Protein AF-A0A355YK70-F1 (afdb_monomer_lite)

Radius of gyration: 16.97 Å; chains: 1; bounding box: 40×25×53 Å

Sequence (96 aa):
MTINIEDLLNSIQKSLDRIEYIRAEDIPDIDLYMDQVTTFMESHLKNTTRNPASDKILTKTMINNYAKNNLLPPPVKKKYSKDHVLLLIFIYYYKG

Foldseek 3Di:
DPDDVVVVVVVVVVVVVLPFADDLVNQDQDWAAPVRLQVSQLVRCLSNDPDSVPDGQDDSVRLVVCCVVVQAPDADVRTDHSVRSVSSSVVSVPPD

Secondary structure (DSSP, 8-state):
----HHHHHHHHHHHHTT-----TTTS-SSPEEHHHHHHHHHHHHGGGSSSTTT--S--HHHHHHHHHTTSSPPPBTTEE-HHHHHHHHHHHHH--

Structure (mmCIF, N/CA/C/O backbone):
data_AF-A0A3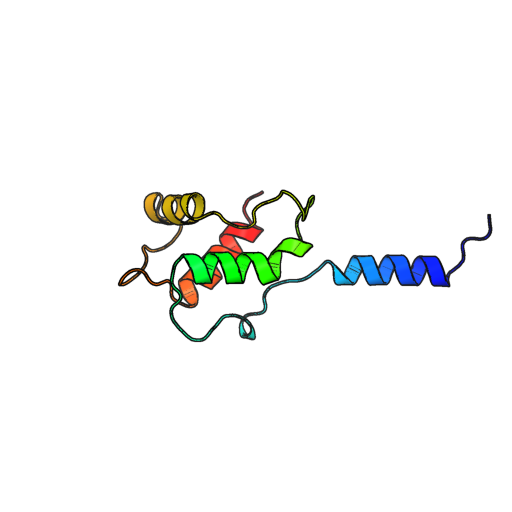55YK70-F1
#
_entry.id   AF-A0A355YK70-F1
#
loop_
_atom_site.group_PDB
_atom_site.id
_atom_site.type_symbol
_atom_site.label_atom_id
_atom_site.label_alt_id
_atom_site.label_comp_id
_atom_site.label_asym_id
_atom_site.label_entity_id
_atom_site.label_seq_id
_atom_site.pdbx_PDB_ins_code
_atom_site.Cartn_x
_atom_site.Cartn_y
_atom_site.Cartn_z
_atom_site.occupancy
_atom_site.B_iso_or_equiv
_atom_site.auth_seq_id
_atom_site.auth_comp_id
_atom_site.auth_asym_id
_atom_site.auth_atom_id
_atom_site.pdbx_PDB_model_num
ATOM 1 N N . MET A 1 1 ? 26.053 2.963 -40.803 1.00 47.50 1 MET A N 1
ATOM 2 C CA . MET A 1 1 ? 25.575 2.503 -39.484 1.00 47.50 1 MET A CA 1
ATOM 3 C C . MET A 1 1 ? 24.719 1.273 -39.740 1.00 47.50 1 MET A C 1
ATOM 5 O O . MET A 1 1 ? 23.590 1.409 -40.188 1.00 47.50 1 MET A O 1
ATOM 9 N N . THR A 1 2 ? 25.292 0.080 -39.627 1.00 60.56 2 THR A N 1
ATOM 10 C CA . THR A 1 2 ? 24.540 -1.175 -39.727 1.00 60.56 2 THR A CA 1
ATOM 11 C C . THR A 1 2 ? 23.813 -1.365 -38.406 1.00 60.56 2 THR A C 1
ATOM 13 O O . THR A 1 2 ? 24.451 -1.498 -37.367 1.00 60.56 2 THR A O 1
ATOM 16 N N . ILE A 1 3 ? 22.484 -1.290 -38.428 1.00 65.81 3 ILE A N 1
ATOM 17 C CA . ILE A 1 3 ? 21.666 -1.586 -37.252 1.00 65.81 3 ILE A CA 1
ATOM 18 C C . ILE A 1 3 ? 21.845 -3.079 -36.971 1.00 65.81 3 ILE A C 1
ATOM 20 O O . ILE A 1 3 ? 21.440 -3.910 -37.783 1.00 65.81 3 ILE A O 1
ATOM 24 N N . ASN A 1 4 ? 22.510 -3.413 -35.866 1.00 86.12 4 ASN A N 1
ATOM 25 C CA . ASN A 1 4 ? 22.649 -4.791 -35.419 1.00 86.12 4 ASN A CA 1
ATOM 26 C C . ASN A 1 4 ? 21.285 -5.272 -34.902 1.00 86.12 4 ASN A C 1
ATOM 28 O O . ASN A 1 4 ? 20.736 -4.713 -33.950 1.00 86.12 4 ASN A O 1
ATOM 32 N N . ILE A 1 5 ? 20.723 -6.286 -35.556 1.00 88.25 5 ILE A N 1
ATOM 33 C CA . ILE A 1 5 ? 19.409 -6.844 -35.216 1.00 88.25 5 ILE A CA 1
ATOM 34 C C . ILE A 1 5 ? 19.407 -7.396 -33.783 1.00 88.25 5 ILE A C 1
ATOM 36 O O . ILE A 1 5 ? 18.399 -7.270 -33.092 1.00 88.25 5 ILE A O 1
ATOM 40 N N . GLU A 1 6 ? 20.530 -7.939 -33.304 1.00 88.25 6 GLU A N 1
ATOM 41 C CA . GLU A 1 6 ? 20.655 -8.462 -31.938 1.00 88.25 6 GLU A CA 1
ATOM 42 C C . GLU A 1 6 ? 20.498 -7.353 -30.892 1.00 88.25 6 GLU A C 1
ATOM 44 O O . GLU A 1 6 ? 19.770 -7.517 -29.914 1.00 88.25 6 GLU A O 1
ATOM 49 N N . ASP A 1 7 ? 21.101 -6.185 -31.126 1.00 89.06 7 ASP A N 1
ATOM 50 C CA . ASP A 1 7 ? 20.972 -5.029 -30.235 1.00 89.06 7 ASP A CA 1
ATOM 51 C C . ASP A 1 7 ? 19.536 -4.490 -30.220 1.00 89.06 7 ASP A C 1
ATOM 53 O O . ASP A 1 7 ? 19.007 -4.133 -29.162 1.00 89.06 7 ASP A O 1
ATOM 57 N N . LEU A 1 8 ? 18.867 -4.489 -31.379 1.00 89.06 8 LEU A N 1
ATOM 58 C CA . LEU A 1 8 ? 17.460 -4.105 -31.480 1.00 89.06 8 LEU A CA 1
ATOM 59 C C . LEU A 1 8 ? 16.560 -5.081 -30.709 1.00 89.06 8 LEU A C 1
ATOM 61 O O . LEU A 1 8 ? 15.741 -4.635 -29.905 1.00 89.06 8 LEU A O 1
ATOM 65 N N . LEU A 1 9 ? 16.733 -6.391 -30.894 1.00 90.75 9 LEU A N 1
ATOM 66 C CA . LEU A 1 9 ? 15.958 -7.413 -30.187 1.00 90.75 9 LEU A CA 1
ATOM 67 C C . LEU A 1 9 ? 16.173 -7.339 -28.670 1.00 90.75 9 LEU A C 1
ATOM 69 O O . LEU A 1 9 ? 15.198 -7.341 -27.919 1.00 90.75 9 LEU A O 1
ATOM 73 N N . ASN A 1 10 ? 17.416 -7.155 -28.221 1.00 88.88 10 ASN A N 1
ATOM 74 C CA . ASN A 1 10 ? 17.737 -6.951 -26.807 1.00 88.88 10 ASN A CA 1
ATOM 75 C C . ASN A 1 10 ? 17.084 -5.679 -26.240 1.00 88.88 10 ASN A C 1
ATOM 77 O O . ASN A 1 10 ? 16.625 -5.666 -25.095 1.00 88.88 10 ASN A O 1
ATOM 81 N N . SER A 1 11 ? 17.020 -4.599 -27.025 1.00 84.94 11 SER A N 1
ATOM 82 C CA . SER A 1 11 ? 16.356 -3.357 -26.610 1.00 84.94 11 SER A CA 1
ATOM 83 C C . SER A 1 11 ? 14.834 -3.516 -26.488 1.00 84.94 11 SER A C 1
ATOM 85 O O . SER A 1 11 ? 14.242 -2.997 -25.537 1.00 84.94 11 SER A O 1
ATOM 87 N N . ILE A 1 12 ? 14.215 -4.282 -27.397 1.00 86.75 12 ILE A N 1
ATOM 88 C CA . ILE A 1 12 ? 12.781 -4.590 -27.384 1.00 86.75 12 ILE A CA 1
ATOM 89 C C . ILE A 1 12 ? 12.456 -5.502 -26.200 1.00 86.75 12 ILE A C 1
ATOM 91 O O . ILE A 1 12 ? 11.542 -5.189 -25.442 1.00 86.75 12 ILE A O 1
ATOM 95 N N . GLN A 1 13 ? 13.229 -6.562 -25.966 1.00 83.88 13 GLN A N 1
ATOM 96 C CA . GLN A 1 13 ? 13.036 -7.444 -24.814 1.00 83.88 13 GLN A CA 1
ATOM 97 C C . GLN A 1 13 ? 13.105 -6.665 -23.494 1.00 83.88 13 GLN A C 1
ATOM 99 O O . GLN A 1 13 ? 12.149 -6.676 -22.724 1.00 83.88 13 GLN A O 1
ATOM 104 N N . LYS A 1 14 ? 14.156 -5.857 -23.299 1.00 78.88 14 LYS A N 1
ATOM 105 C CA . LYS A 1 14 ? 14.276 -4.973 -22.126 1.00 78.88 14 LYS A CA 1
ATOM 106 C C . LYS A 1 14 ? 13.133 -3.968 -21.995 1.00 78.88 14 LYS A C 1
ATOM 108 O O . LYS A 1 14 ? 12.923 -3.423 -20.916 1.00 78.88 14 LYS A O 1
ATOM 113 N N . SER A 1 15 ? 12.455 -3.637 -23.093 1.00 72.88 15 SER A N 1
ATOM 114 C CA . SER A 1 15 ? 11.287 -2.758 -23.068 1.00 72.88 15 SER A CA 1
ATOM 115 C C . SER A 1 15 ? 10.001 -3.464 -22.670 1.00 72.88 15 SER A C 1
ATOM 117 O O . SER A 1 15 ? 9.188 -2.855 -21.980 1.00 72.88 15 SER A O 1
ATOM 119 N N . LEU A 1 16 ? 9.854 -4.730 -23.055 1.00 72.50 16 LEU A N 1
ATOM 120 C CA . LEU A 1 16 ? 8.715 -5.569 -22.704 1.00 72.50 16 LEU A CA 1
ATOM 121 C C . LEU A 1 16 ? 8.797 -6.037 -21.247 1.00 72.50 16 LEU A C 1
ATOM 123 O O . LEU A 1 16 ? 7.780 -6.025 -20.562 1.00 72.50 16 LEU A O 1
ATOM 127 N N . ASP A 1 17 ? 10.004 -6.311 -20.741 1.00 68.75 17 ASP A N 1
ATOM 128 C CA . ASP A 1 17 ? 10.242 -6.663 -19.332 1.00 68.75 17 ASP A CA 1
ATOM 129 C C . ASP A 1 17 ? 9.820 -5.551 -18.351 1.00 68.75 17 ASP A C 1
ATOM 131 O O . ASP A 1 17 ? 9.658 -5.792 -17.161 1.00 68.75 17 ASP A O 1
ATOM 135 N N . ARG A 1 18 ? 9.612 -4.315 -18.830 1.00 63.28 18 ARG A N 1
ATOM 136 C CA . ARG A 1 18 ? 9.135 -3.193 -18.001 1.00 63.28 18 ARG A CA 1
ATOM 137 C C . ARG A 1 18 ? 7.631 -3.225 -17.722 1.00 63.28 18 ARG A C 1
ATOM 139 O O . ARG A 1 18 ? 7.149 -2.401 -16.946 1.00 63.28 18 ARG A O 1
ATOM 146 N N . ILE A 1 19 ? 6.882 -4.129 -18.351 1.00 63.34 19 ILE A N 1
ATOM 147 C CA . ILE A 1 19 ? 5.440 -4.278 -18.131 1.00 63.34 19 ILE A CA 1
ATOM 148 C C . ILE A 1 19 ? 5.225 -5.272 -16.980 1.00 63.34 19 ILE A C 1
ATOM 150 O O . ILE A 1 19 ? 4.724 -6.378 -17.167 1.00 63.34 19 ILE A O 1
ATOM 154 N N . GLU A 1 20 ? 5.631 -4.881 -15.773 1.00 66.25 20 GLU A N 1
ATOM 155 C CA . GLU A 1 20 ? 5.325 -5.629 -14.551 1.00 66.25 20 GLU A CA 1
ATOM 156 C C . GLU A 1 20 ? 3.947 -5.192 -14.033 1.00 66.25 20 GLU A C 1
ATOM 158 O O . GLU A 1 20 ? 3.735 -4.038 -13.657 1.00 66.25 20 GLU A O 1
ATOM 163 N N . TYR A 1 21 ? 2.981 -6.110 -14.044 1.00 73.88 21 TYR A N 1
ATOM 164 C CA . TYR A 1 21 ? 1.686 -5.938 -13.388 1.00 73.88 21 TYR A CA 1
ATOM 165 C C . TYR A 1 21 ? 1.593 -6.890 -12.198 1.00 73.88 21 TYR A C 1
ATOM 167 O O . TYR A 1 21 ? 2.167 -7.977 -12.210 1.00 73.88 21 TYR A O 1
ATOM 175 N N . ILE A 1 22 ? 0.864 -6.481 -11.160 1.00 83.88 22 ILE A N 1
ATOM 176 C CA . ILE A 1 22 ? 0.656 -7.330 -9.985 1.00 83.88 22 ILE A CA 1
ATOM 177 C C . ILE A 1 22 ? -0.370 -8.393 -10.355 1.00 83.88 22 ILE A C 1
ATOM 179 O O . ILE A 1 22 ? -1.506 -8.055 -10.705 1.00 83.88 22 ILE A O 1
ATOM 183 N N . ARG A 1 23 ? -0.006 -9.674 -10.257 1.00 84.38 23 ARG A N 1
ATOM 184 C CA . ARG A 1 23 ? -0.983 -10.747 -10.423 1.00 84.38 23 ARG A CA 1
ATOM 185 C C . ARG A 1 23 ? -1.741 -10.968 -9.120 1.00 84.38 23 ARG A C 1
ATOM 187 O O . ARG A 1 23 ? -1.232 -10.728 -8.027 1.00 84.38 23 ARG A O 1
ATOM 194 N N . ALA A 1 24 ? -2.972 -11.463 -9.220 1.00 82.75 24 ALA A N 1
ATOM 195 C CA . ALA A 1 24 ? -3.813 -11.699 -8.044 1.00 82.75 24 ALA A CA 1
ATOM 196 C C . ALA A 1 24 ? -3.214 -12.738 -7.073 1.00 82.75 24 ALA A C 1
ATOM 198 O O . ALA A 1 24 ? -3.523 -12.712 -5.878 1.00 82.75 24 ALA A O 1
ATOM 199 N N . GLU A 1 25 ? -2.369 -13.641 -7.586 1.00 87.94 25 GLU A N 1
ATOM 200 C CA . GLU A 1 25 ? -1.637 -14.639 -6.797 1.00 87.94 25 GLU A CA 1
ATOM 201 C C . GLU A 1 25 ? -0.542 -14.004 -5.933 1.00 87.94 25 GLU A C 1
ATOM 203 O O . GLU A 1 25 ? -0.246 -14.511 -4.855 1.00 87.94 25 GLU A O 1
ATOM 208 N N . ASP A 1 26 ? 0.045 -12.899 -6.405 1.00 89.62 26 ASP A N 1
ATOM 209 C CA . ASP A 1 26 ? 1.166 -12.232 -5.741 1.00 89.62 26 ASP A CA 1
ATOM 210 C C . ASP A 1 26 ? 0.686 -11.438 -4.506 1.00 89.62 26 ASP A C 1
ATOM 212 O O . ASP A 1 26 ? 1.478 -11.101 -3.625 1.00 89.62 26 ASP A O 1
ATOM 216 N N . ILE A 1 27 ? -0.621 -11.148 -4.407 1.00 92.62 27 ILE A N 1
ATOM 217 C CA . ILE A 1 27 ? -1.202 -10.432 -3.267 1.00 92.62 27 ILE A CA 1
ATOM 218 C C . ILE A 1 27 ? -1.269 -11.369 -2.045 1.00 92.62 27 ILE A C 1
ATOM 220 O O . ILE A 1 27 ? -1.952 -12.398 -2.115 1.00 92.62 27 ILE A O 1
ATOM 224 N N . PRO A 1 28 ? -0.649 -10.999 -0.905 1.00 92.56 28 PRO A N 1
ATOM 225 C CA . PRO A 1 28 ? -0.636 -11.828 0.296 1.00 92.56 28 PRO A CA 1
ATOM 226 C C . PRO A 1 28 ? -2.037 -12.212 0.783 1.00 92.56 28 PRO A C 1
ATOM 228 O O . PRO A 1 28 ? -2.936 -11.373 0.838 1.00 92.56 28 PRO A O 1
ATOM 231 N N . ASP A 1 29 ? -2.195 -13.460 1.226 1.00 93.25 29 ASP A N 1
ATOM 232 C CA . ASP A 1 29 ? -3.435 -13.968 1.836 1.00 93.25 29 ASP A CA 1
ATOM 233 C C . ASP A 1 29 ? -3.509 -13.670 3.347 1.00 93.25 29 ASP A C 1
ATOM 235 O O . ASP A 1 29 ? -3.938 -14.481 4.165 1.00 93.25 29 ASP A O 1
ATOM 239 N N . ILE A 1 30 ? -3.005 -12.497 3.738 1.00 95.94 30 ILE A N 1
ATOM 240 C CA . ILE A 1 30 ? -3.036 -11.980 5.106 1.00 95.94 30 ILE A CA 1
ATOM 241 C C . ILE A 1 30 ? -3.320 -10.481 5.084 1.00 95.94 30 ILE A C 1
ATOM 243 O O . ILE A 1 30 ? -2.910 -9.765 4.171 1.00 95.94 30 ILE A O 1
ATOM 247 N N . ASP A 1 31 ? -3.960 -9.989 6.140 1.00 98.00 31 ASP A N 1
ATOM 248 C CA . ASP A 1 31 ? -4.169 -8.556 6.309 1.00 98.00 31 ASP A CA 1
ATOM 249 C C . ASP A 1 31 ? -2.846 -7.832 6.604 1.00 98.00 31 ASP A C 1
ATOM 251 O O . ASP A 1 31 ? -2.104 -8.193 7.527 1.00 98.00 31 ASP A O 1
ATOM 255 N N . LEU A 1 32 ? -2.594 -6.751 5.869 1.00 98.25 32 LEU A N 1
ATOM 256 C CA . LEU A 1 32 ? -1.353 -5.984 5.915 1.00 98.25 32 LEU A CA 1
ATOM 257 C C . LEU A 1 32 ? -1.508 -4.696 6.725 1.00 98.25 32 LEU A C 1
ATOM 259 O O . LEU A 1 32 ? -2.505 -3.987 6.617 1.00 98.25 32 LEU A O 1
ATOM 263 N N . TYR A 1 33 ? -0.496 -4.329 7.504 1.00 98.31 33 TYR A N 1
ATOM 264 C CA . TYR A 1 33 ? -0.387 -2.979 8.057 1.00 98.31 33 TYR A CA 1
ATOM 265 C C . TYR A 1 33 ? -0.023 -1.967 6.964 1.00 98.31 33 TYR A C 1
ATOM 267 O O . TYR A 1 33 ? 0.567 -2.323 5.948 1.00 98.31 33 TYR A O 1
ATOM 275 N N . MET A 1 34 ? -0.308 -0.683 7.205 1.00 97.62 34 MET A N 1
ATOM 276 C CA . MET A 1 34 ? -0.016 0.418 6.271 1.00 97.62 34 MET A CA 1
ATOM 277 C C . MET A 1 34 ? 1.388 0.340 5.645 1.00 97.62 34 MET A C 1
ATOM 279 O O . MET A 1 34 ? 1.524 0.443 4.431 1.00 97.62 34 MET A O 1
ATOM 283 N N . ASP A 1 35 ? 2.428 0.139 6.461 1.00 97.88 35 ASP A N 1
ATOM 284 C CA . ASP A 1 35 ? 3.814 0.063 5.975 1.00 97.88 35 ASP A CA 1
ATOM 285 C C . ASP A 1 35 ? 4.055 -1.131 5.044 1.00 97.88 35 ASP A C 1
ATOM 287 O O . ASP A 1 35 ? 4.791 -1.022 4.062 1.00 97.88 35 ASP A O 1
ATOM 291 N N . GLN A 1 36 ? 3.394 -2.256 5.314 1.00 98.12 36 GLN A N 1
ATOM 292 C CA . GLN A 1 36 ? 3.471 -3.452 4.479 1.00 98.12 36 GLN A CA 1
ATOM 293 C C . GLN A 1 36 ? 2.741 -3.236 3.154 1.00 98.12 36 GLN A C 1
ATOM 295 O O . GLN A 1 36 ? 3.270 -3.619 2.118 1.00 98.12 36 GLN A O 1
ATOM 300 N N . VAL A 1 37 ? 1.591 -2.550 3.163 1.00 97.44 37 VAL A N 1
ATOM 301 C CA . VAL A 1 37 ? 0.883 -2.160 1.934 1.00 97.44 37 VAL A CA 1
ATOM 302 C C . VAL A 1 37 ? 1.765 -1.267 1.068 1.00 97.44 37 VAL A C 1
ATOM 304 O O . VAL A 1 37 ? 1.959 -1.557 -0.108 1.00 97.44 37 VAL A O 1
ATOM 307 N N . THR A 1 38 ? 2.349 -0.203 1.628 1.00 96.62 38 THR A N 1
ATOM 308 C CA . THR A 1 38 ? 3.214 0.690 0.840 1.00 96.62 38 THR A CA 1
ATOM 309 C C . THR A 1 38 ? 4.461 -0.025 0.329 1.00 96.62 38 THR A C 1
ATOM 311 O O . THR A 1 38 ? 4.868 0.222 -0.800 1.00 96.62 38 THR A O 1
ATOM 314 N N . THR A 1 39 ? 5.033 -0.940 1.118 1.00 95.56 39 THR A N 1
ATOM 315 C CA . THR A 1 39 ? 6.197 -1.739 0.704 1.00 95.56 39 THR A CA 1
ATOM 316 C C . THR A 1 39 ? 5.844 -2.701 -0.427 1.00 95.56 39 THR A C 1
ATOM 318 O O . THR A 1 39 ? 6.574 -2.764 -1.408 1.00 95.56 39 THR A O 1
ATOM 321 N N . PHE A 1 40 ? 4.714 -3.403 -0.319 1.00 95.44 40 PHE A N 1
ATOM 322 C CA . PHE A 1 40 ? 4.215 -4.308 -1.353 1.00 95.44 40 PHE A CA 1
ATOM 323 C C . PHE A 1 40 ? 3.980 -3.574 -2.677 1.00 95.44 40 PHE A C 1
ATOM 325 O O . PHE A 1 40 ? 4.419 -4.027 -3.730 1.00 95.44 40 PHE A O 1
ATOM 332 N N . MET A 1 41 ? 3.328 -2.413 -2.622 1.00 94.12 41 MET A N 1
ATOM 333 C CA . MET A 1 41 ? 3.063 -1.603 -3.811 1.00 94.12 41 MET A CA 1
ATOM 334 C C . MET A 1 41 ? 4.366 -1.086 -4.435 1.00 94.12 41 MET A C 1
ATOM 336 O O . MET A 1 41 ? 4.538 -1.159 -5.648 1.00 94.12 41 MET A O 1
ATOM 340 N N . GLU A 1 42 ? 5.302 -0.599 -3.616 1.00 92.00 42 GLU A N 1
ATOM 341 C CA . GLU A 1 42 ? 6.615 -0.140 -4.077 1.00 92.00 42 GLU A CA 1
ATOM 342 C C . GLU A 1 42 ? 7.399 -1.272 -4.757 1.00 92.00 42 GLU A C 1
ATOM 344 O O . GLU A 1 42 ? 7.890 -1.086 -5.866 1.00 92.00 42 GLU A O 1
ATOM 349 N N . SER A 1 43 ? 7.485 -2.457 -4.143 1.00 90.31 43 SER A N 1
ATOM 350 C CA . SER A 1 43 ? 8.306 -3.555 -4.669 1.00 90.31 43 SER A CA 1
ATOM 351 C C . SER A 1 43 ? 7.841 -4.072 -6.029 1.00 90.31 43 SER A C 1
ATOM 353 O O . SER A 1 43 ? 8.671 -4.560 -6.786 1.00 90.31 43 SER A O 1
ATOM 355 N N . HIS A 1 44 ? 6.546 -3.961 -6.337 1.00 89.56 44 HIS A N 1
ATOM 356 C CA . HIS A 1 44 ? 5.977 -4.471 -7.588 1.00 89.56 44 HIS A CA 1
ATOM 357 C C . HIS A 1 44 ? 5.788 -3.403 -8.670 1.00 89.56 44 HIS A C 1
ATOM 359 O O . HIS A 1 44 ? 5.718 -3.741 -9.844 1.00 89.56 44 HIS A O 1
ATOM 365 N N . LEU A 1 45 ? 5.658 -2.122 -8.305 1.00 88.25 45 LEU A N 1
ATOM 366 C CA . LEU A 1 45 ? 5.266 -1.073 -9.258 1.00 88.25 45 LEU A CA 1
ATOM 367 C C . LEU A 1 45 ? 6.353 -0.022 -9.490 1.00 88.25 45 LEU A C 1
ATOM 369 O O . LEU A 1 45 ? 6.225 0.806 -10.388 1.00 88.25 45 LEU A O 1
ATOM 373 N N . LYS A 1 46 ? 7.448 -0.031 -8.721 1.00 86.62 46 LYS A N 1
ATOM 374 C CA . LYS A 1 46 ? 8.537 0.951 -8.863 1.00 86.62 46 LYS A CA 1
ATOM 375 C C . LYS A 1 46 ? 9.117 1.007 -10.272 1.00 86.62 46 LYS A C 1
ATOM 377 O O . LYS A 1 46 ? 9.334 2.099 -10.804 1.00 86.62 46 LYS A O 1
ATOM 382 N N . ASN A 1 47 ? 9.311 -0.152 -10.893 1.00 82.31 47 ASN A N 1
ATOM 383 C CA . ASN A 1 47 ? 9.865 -0.264 -12.242 1.00 82.31 47 ASN A CA 1
ATOM 384 C C . ASN A 1 47 ? 8.913 0.258 -13.330 1.00 82.31 47 ASN A C 1
ATOM 386 O O . ASN A 1 47 ? 9.361 0.540 -14.439 1.00 82.31 47 ASN A O 1
ATOM 390 N N . THR A 1 48 ? 7.625 0.444 -13.014 1.00 78.19 48 THR A N 1
ATOM 391 C CA . THR A 1 48 ? 6.621 0.970 -13.952 1.00 78.19 48 THR A CA 1
ATOM 392 C C . THR A 1 48 ? 6.542 2.500 -13.941 1.00 78.19 48 THR A C 1
ATOM 394 O O . THR A 1 48 ? 5.747 3.082 -14.679 1.00 78.19 48 THR A O 1
ATOM 397 N N . THR A 1 49 ? 7.299 3.175 -13.072 1.00 81.50 49 THR A N 1
ATOM 398 C CA . THR A 1 49 ? 7.302 4.643 -12.977 1.00 81.50 49 THR A CA 1
ATOM 399 C C . THR A 1 49 ? 8.167 5.281 -14.059 1.00 81.50 49 THR A C 1
ATOM 401 O O . THR A 1 49 ? 9.078 4.658 -14.605 1.00 81.50 49 THR A O 1
ATOM 404 N N . ARG A 1 50 ? 7.904 6.558 -14.369 1.00 77.88 50 ARG A N 1
ATOM 405 C CA . ARG A 1 50 ? 8.712 7.305 -15.342 1.00 77.88 50 ARG A CA 1
ATOM 406 C C . ARG A 1 50 ? 10.113 7.574 -14.791 1.00 77.88 50 ARG A C 1
ATOM 408 O O . ARG A 1 50 ? 11.077 7.457 -15.541 1.00 77.88 50 ARG A O 1
ATOM 415 N N . ASN A 1 51 ? 10.215 7.898 -13.499 1.00 81.69 51 ASN A N 1
ATOM 416 C CA . ASN A 1 51 ? 11.476 8.110 -12.794 1.00 81.69 51 ASN A CA 1
ATOM 417 C C . ASN A 1 51 ? 11.567 7.219 -11.536 1.00 81.69 51 ASN A C 1
ATOM 419 O O . ASN A 1 51 ? 11.256 7.683 -10.434 1.00 81.69 51 ASN A O 1
ATOM 423 N N . PRO A 1 52 ? 12.085 5.981 -11.646 1.00 80.00 52 PRO A N 1
ATOM 424 C CA . PRO A 1 52 ? 12.157 5.028 -10.527 1.00 80.00 52 PRO A CA 1
ATOM 425 C C . PRO A 1 52 ? 12.936 5.500 -9.293 1.00 80.00 52 PRO A C 1
ATOM 427 O O . PRO A 1 52 ? 12.764 4.957 -8.203 1.00 80.00 52 PRO A O 1
ATOM 430 N N . ALA A 1 53 ? 13.811 6.498 -9.439 1.00 77.88 53 ALA A N 1
ATOM 431 C CA . ALA A 1 53 ? 14.592 7.045 -8.331 1.00 77.88 53 ALA A CA 1
ATOM 432 C C . ALA A 1 53 ? 13.810 8.042 -7.455 1.00 77.88 53 ALA A C 1
ATOM 434 O O . ALA A 1 53 ? 14.171 8.239 -6.296 1.00 77.88 53 ALA A O 1
ATOM 435 N N . SER A 1 54 ? 12.768 8.683 -7.991 1.00 81.06 54 SER A N 1
ATOM 436 C CA . SER A 1 54 ? 12.067 9.796 -7.332 1.00 81.06 54 SER A CA 1
ATOM 437 C C . SER A 1 54 ? 10.564 9.588 -7.196 1.00 81.06 54 SER A C 1
ATOM 439 O O . SER A 1 54 ? 9.959 10.096 -6.247 1.00 81.06 54 SER A O 1
ATOM 441 N N . ASP A 1 55 ? 9.953 8.878 -8.142 1.00 83.62 55 ASP A N 1
ATOM 442 C CA . ASP A 1 55 ? 8.509 8.720 -8.204 1.00 83.62 55 ASP A CA 1
ATOM 443 C C . ASP A 1 55 ? 8.045 7.771 -7.102 1.00 83.62 55 ASP A C 1
ATOM 445 O O . ASP A 1 55 ? 8.546 6.659 -6.948 1.00 83.62 55 ASP A O 1
ATOM 449 N N . LYS A 1 56 ? 7.062 8.219 -6.320 1.00 86.50 56 LYS A N 1
ATOM 450 C CA . LYS A 1 56 ? 6.455 7.397 -5.272 1.00 86.50 56 LYS A CA 1
ATOM 451 C C . LYS A 1 56 ? 5.245 6.657 -5.822 1.00 86.50 56 LYS A C 1
ATOM 453 O O . LYS A 1 56 ? 4.358 7.275 -6.420 1.00 86.50 56 LYS A O 1
ATOM 458 N N . ILE A 1 57 ? 5.151 5.365 -5.518 1.00 92.12 57 ILE A N 1
ATOM 459 C CA . ILE A 1 57 ? 3.991 4.552 -5.893 1.00 92.12 57 ILE A CA 1
ATOM 460 C C . ILE A 1 57 ? 2.747 5.004 -5.135 1.00 92.12 57 ILE A C 1
ATOM 462 O O . ILE A 1 57 ? 1.825 5.576 -5.720 1.00 92.12 57 ILE A O 1
ATOM 466 N N . LEU A 1 58 ? 2.738 4.824 -3.818 1.00 93.94 58 LEU A N 1
ATOM 467 C CA . LEU A 1 58 ? 1.683 5.297 -2.930 1.00 93.94 58 LEU A CA 1
ATOM 468 C C . LEU A 1 58 ? 2.301 5.748 -1.611 1.00 93.94 58 LEU A C 1
ATOM 470 O O . LEU A 1 58 ? 3.139 5.066 -1.028 1.00 93.94 58 LEU A O 1
ATOM 474 N N . THR A 1 59 ? 1.866 6.903 -1.115 1.00 95.50 59 THR A N 1
ATOM 475 C CA . THR A 1 59 ? 2.248 7.370 0.222 1.00 95.50 59 THR A CA 1
ATOM 476 C C . THR A 1 59 ? 1.162 7.035 1.237 1.00 95.50 59 THR A C 1
ATOM 478 O O . THR A 1 59 ? -0.018 6.951 0.890 1.00 95.50 59 THR A O 1
ATOM 481 N N . LYS A 1 60 ? 1.532 6.943 2.521 1.00 97.50 60 LYS A N 1
ATOM 482 C CA . LYS A 1 60 ? 0.565 6.806 3.627 1.00 97.50 60 LYS A CA 1
ATOM 483 C C . LYS A 1 60 ? -0.528 7.878 3.565 1.00 97.50 60 LYS A C 1
ATOM 485 O O . LYS A 1 60 ? -1.698 7.592 3.793 1.00 97.50 60 LYS A O 1
ATOM 490 N N . THR A 1 61 ? -0.149 9.111 3.221 1.00 97.69 61 THR A N 1
ATOM 491 C CA . THR A 1 61 ? -1.078 10.236 3.067 1.00 97.69 61 THR A CA 1
ATOM 492 C C . THR A 1 61 ? -2.078 9.999 1.939 1.00 97.69 61 THR A C 1
ATOM 494 O O . THR A 1 61 ? -3.264 10.227 2.145 1.00 97.69 61 THR A O 1
ATOM 497 N N . MET A 1 62 ? -1.639 9.495 0.780 1.00 96.62 62 MET A N 1
ATOM 498 C CA . MET A 1 62 ? -2.543 9.161 -0.330 1.00 96.62 62 MET A CA 1
ATOM 499 C C . MET A 1 62 ? -3.556 8.090 0.075 1.00 96.62 62 MET A C 1
ATOM 501 O O . MET A 1 62 ? -4.750 8.300 -0.099 1.00 96.62 62 MET A O 1
ATOM 505 N N . ILE A 1 63 ? -3.099 6.995 0.693 1.00 97.81 63 ILE A N 1
ATOM 506 C CA . ILE A 1 63 ? -3.977 5.903 1.149 1.00 97.81 63 ILE A CA 1
ATOM 507 C C . ILE A 1 63 ? -5.002 6.423 2.167 1.00 97.81 63 ILE A C 1
ATOM 509 O O . ILE A 1 63 ? -6.196 6.152 2.052 1.00 97.81 63 ILE A O 1
ATOM 513 N N . ASN A 1 64 ? -4.559 7.237 3.128 1.00 97.81 64 ASN A N 1
ATOM 514 C CA . ASN A 1 64 ? -5.457 7.877 4.088 1.00 97.81 64 ASN A CA 1
ATOM 515 C C . ASN A 1 64 ? -6.463 8.815 3.407 1.00 97.81 64 ASN A C 1
ATOM 517 O O . ASN A 1 64 ? -7.614 8.878 3.828 1.00 97.81 64 ASN A O 1
ATOM 521 N N . ASN A 1 65 ? -6.054 9.542 2.366 1.00 97.88 65 ASN A N 1
ATOM 522 C CA . ASN A 1 65 ? -6.951 10.411 1.610 1.00 97.88 65 ASN A CA 1
ATOM 523 C C . ASN A 1 65 ? -7.981 9.603 0.815 1.00 97.88 65 ASN A C 1
ATOM 525 O O . ASN A 1 65 ? -9.140 10.007 0.779 1.00 97.88 65 ASN A O 1
ATOM 529 N N . TYR A 1 66 ? -7.610 8.458 0.241 1.00 97.44 66 TYR A N 1
ATOM 530 C CA . TYR A 1 66 ? -8.569 7.568 -0.416 1.00 97.44 66 TYR A CA 1
ATOM 531 C C . TYR A 1 66 ? -9.611 7.039 0.571 1.00 97.44 66 TYR A C 1
ATOM 533 O O . TYR A 1 66 ? -10.799 7.068 0.262 1.00 97.44 66 TYR A O 1
ATOM 541 N N . ALA A 1 67 ? -9.190 6.665 1.783 1.00 97.44 67 ALA A N 1
ATOM 542 C CA . ALA A 1 67 ? -10.116 6.254 2.835 1.00 97.44 67 ALA A CA 1
ATOM 543 C C . ALA A 1 67 ? -11.050 7.394 3.275 1.00 97.44 67 ALA A C 1
ATOM 545 O O . ALA A 1 67 ? -12.260 7.217 3.364 1.00 97.44 67 ALA A O 1
ATOM 546 N N . LYS A 1 68 ? -10.503 8.596 3.499 1.00 97.56 68 LYS A N 1
ATOM 547 C CA . LYS A 1 68 ? -11.281 9.778 3.909 1.00 97.56 68 LYS A CA 1
ATOM 548 C C . LYS A 1 68 ? -12.305 10.231 2.866 1.00 97.56 68 LYS A C 1
ATOM 550 O O . LYS A 1 68 ? -13.344 10.755 3.244 1.00 97.56 68 LYS A O 1
ATOM 555 N N . ASN A 1 69 ? -12.004 10.057 1.580 1.00 97.00 69 ASN A N 1
ATOM 556 C CA . ASN A 1 69 ? -12.870 10.473 0.473 1.00 97.00 69 ASN A CA 1
ATOM 557 C C . ASN A 1 69 ? -13.732 9.324 -0.079 1.00 97.00 69 ASN A C 1
ATOM 559 O O . ASN A 1 69 ? -14.265 9.443 -1.177 1.00 97.00 69 ASN A O 1
ATOM 563 N N . ASN A 1 70 ? -13.876 8.219 0.664 1.00 95.94 70 ASN A N 1
ATOM 564 C CA . ASN A 1 70 ? -14.704 7.063 0.296 1.00 95.94 70 ASN A CA 1
ATOM 565 C C . ASN A 1 70 ? -14.308 6.375 -1.028 1.00 95.94 70 ASN A C 1
ATOM 567 O O . ASN A 1 70 ? -15.129 5.702 -1.643 1.00 95.94 70 ASN A O 1
ATOM 571 N N . LEU A 1 71 ? -13.051 6.518 -1.460 1.00 96.06 71 LEU A N 1
ATOM 572 C CA . LEU A 1 71 ? -12.491 5.785 -2.606 1.00 96.06 71 LEU A CA 1
ATOM 573 C C . LEU A 1 71 ? -11.924 4.420 -2.198 1.00 96.06 71 LEU A C 1
ATOM 575 O O . LEU A 1 71 ? -11.755 3.545 -3.037 1.00 96.06 71 LEU A O 1
ATOM 579 N N . LEU A 1 72 ? -11.617 4.247 -0.913 1.00 97.88 72 LEU A N 1
ATOM 580 C CA . LEU A 1 72 ? -11.107 3.020 -0.312 1.00 97.88 72 LEU A CA 1
ATOM 581 C C . LEU A 1 72 ? -11.879 2.782 0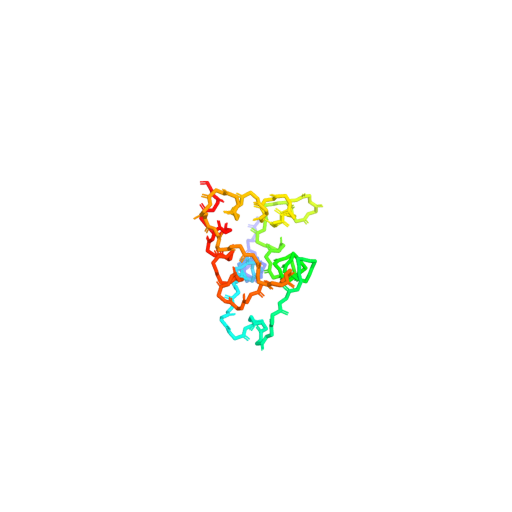.996 1.00 97.88 72 LEU A C 1
ATOM 583 O O . LEU A 1 72 ? -12.018 3.726 1.773 1.00 97.88 72 LEU A O 1
ATOM 587 N N . PRO A 1 73 ? -12.361 1.566 1.296 1.00 97.75 73 PRO A N 1
ATOM 588 C CA . PRO A 1 73 ? -12.890 1.267 2.622 1.00 97.75 73 PRO A CA 1
ATOM 589 C C . PRO A 1 73 ? -11.843 1.553 3.719 1.00 97.75 73 PRO A C 1
ATOM 591 O O . PRO A 1 73 ? -10.641 1.378 3.492 1.00 97.75 73 PRO A O 1
ATOM 594 N N . PRO A 1 74 ? -12.244 2.040 4.906 1.00 97.62 74 PRO A N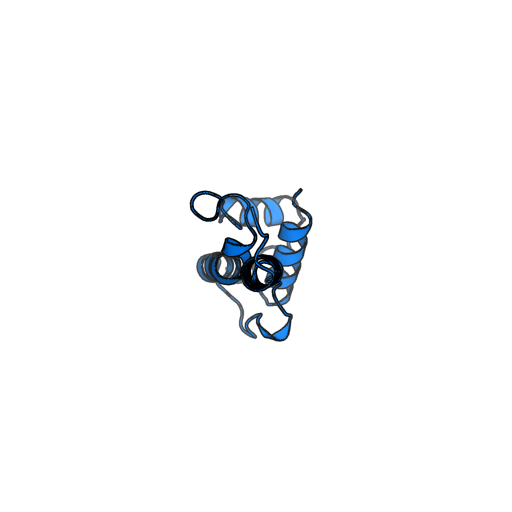 1
ATOM 595 C CA . PRO A 1 74 ? -11.293 2.307 5.978 1.00 97.62 74 PRO A CA 1
ATOM 596 C C . PRO A 1 74 ? -10.663 0.999 6.490 1.00 97.62 74 PRO A C 1
ATOM 598 O O . PRO A 1 74 ? -11.339 -0.030 6.534 1.00 97.62 74 PRO A O 1
ATOM 601 N N . PRO A 1 75 ? -9.397 1.028 6.947 1.00 97.62 75 PRO A N 1
ATOM 602 C CA . PRO A 1 75 ? -8.724 -0.169 7.433 1.00 97.62 75 PRO A CA 1
ATOM 603 C C . PRO A 1 75 ? -9.417 -0.751 8.670 1.00 97.62 75 PRO A C 1
ATOM 605 O O . PRO A 1 75 ? -9.781 -0.031 9.606 1.00 97.62 75 PRO A O 1
ATOM 608 N N . VAL A 1 76 ? -9.503 -2.077 8.735 1.00 98.06 76 VAL A N 1
ATOM 609 C CA . VAL A 1 76 ? -10.086 -2.805 9.867 1.00 98.06 76 VAL A CA 1
ATOM 610 C C . VAL A 1 76 ? -8.983 -3.121 10.870 1.00 98.06 76 VAL A C 1
ATOM 612 O O . VAL A 1 76 ? -7.986 -3.754 10.538 1.00 98.06 76 VAL A O 1
ATOM 615 N N . LYS A 1 77 ? -9.120 -2.655 12.120 1.00 97.19 77 LYS A N 1
ATOM 616 C CA . LYS A 1 77 ? -8.101 -2.843 13.178 1.00 97.19 77 LYS A CA 1
ATOM 617 C C . LYS A 1 77 ? -6.681 -2.435 12.728 1.00 97.19 77 LYS A C 1
ATOM 619 O O . LYS A 1 77 ? -5.702 -3.087 13.082 1.00 97.19 77 LYS A O 1
ATOM 624 N N . LYS A 1 78 ? -6.575 -1.331 11.972 1.00 97.50 78 LYS A N 1
ATOM 625 C CA . LYS A 1 78 ? -5.329 -0.797 11.374 1.00 97.50 78 LYS A CA 1
ATOM 626 C C . LYS A 1 78 ? -4.704 -1.673 10.279 1.00 97.50 78 LYS A C 1
ATOM 628 O O . LYS A 1 78 ? -3.545 -1.448 9.927 1.00 97.50 78 LYS A O 1
ATOM 633 N N . LYS A 1 79 ? -5.446 -2.640 9.745 1.00 98.25 79 LYS A N 1
ATOM 634 C CA . LYS A 1 79 ? -4.986 -3.502 8.664 1.00 98.25 79 LYS A CA 1
ATOM 635 C C . LYS A 1 79 ? -5.848 -3.375 7.411 1.00 98.25 79 LYS A C 1
ATOM 637 O O . LYS A 1 79 ? -7.003 -2.956 7.471 1.00 98.25 79 LYS A O 1
ATOM 642 N N . TYR A 1 80 ? -5.247 -3.741 6.292 1.00 98.38 80 TYR A N 1
ATOM 643 C CA . TYR A 1 80 ? -5.796 -3.713 4.948 1.00 98.38 80 TYR A CA 1
ATOM 644 C C . TYR A 1 80 ? -5.896 -5.149 4.451 1.00 98.38 80 TYR A C 1
ATOM 646 O O . TYR A 1 80 ? -4.886 -5.850 4.395 1.00 98.38 80 TYR A O 1
ATOM 654 N N . SER A 1 81 ? -7.108 -5.580 4.116 1.00 97.75 81 SER A N 1
ATOM 655 C CA . SER A 1 81 ? -7.334 -6.908 3.545 1.00 97.75 81 SER A CA 1
ATOM 656 C C . SER A 1 81 ? -6.845 -6.993 2.100 1.00 97.75 81 SER A C 1
ATOM 658 O O . SER A 1 81 ? -6.555 -5.974 1.463 1.00 97.75 81 SER A O 1
ATOM 660 N N . LYS A 1 82 ? -6.834 -8.212 1.556 1.00 96.38 82 LYS A N 1
ATOM 661 C CA . LYS A 1 82 ? -6.578 -8.477 0.135 1.00 96.38 82 LYS A CA 1
ATOM 662 C C . LYS A 1 82 ? -7.409 -7.578 -0.790 1.00 96.38 82 LYS A C 1
ATOM 664 O O . LYS A 1 82 ? -6.865 -6.996 -1.724 1.00 96.38 82 LYS A O 1
ATOM 669 N N . ASP A 1 83 ? -8.686 -7.375 -0.471 1.00 96.31 83 ASP A N 1
ATOM 670 C CA . ASP A 1 83 ? -9.588 -6.517 -1.252 1.00 96.31 83 ASP A CA 1
ATOM 671 C C . ASP A 1 83 ? -9.183 -5.039 -1.213 1.00 96.31 83 ASP A C 1
ATOM 673 O O . ASP A 1 83 ? -9.269 -4.342 -2.223 1.00 96.31 83 ASP A O 1
ATOM 677 N N . HIS A 1 84 ? -8.687 -4.551 -0.068 1.00 97.88 84 HIS A N 1
ATOM 678 C CA . HIS A 1 84 ? -8.160 -3.187 0.016 1.00 97.88 84 HIS A CA 1
ATOM 679 C C . HIS A 1 84 ? -6.933 -3.021 -0.881 1.00 97.88 84 HIS A C 1
ATOM 681 O O . HIS A 1 84 ? -6.805 -2.003 -1.559 1.00 97.88 84 HIS A O 1
ATOM 687 N N . VAL A 1 85 ? -6.028 -4.005 -0.882 1.00 96.81 85 VAL A N 1
ATOM 688 C CA . VAL A 1 85 ? -4.822 -3.982 -1.720 1.00 96.81 85 VAL A CA 1
ATOM 689 C C . VAL A 1 85 ? -5.206 -4.022 -3.195 1.00 96.81 85 VAL A C 1
ATOM 691 O O . VAL A 1 85 ? -4.717 -3.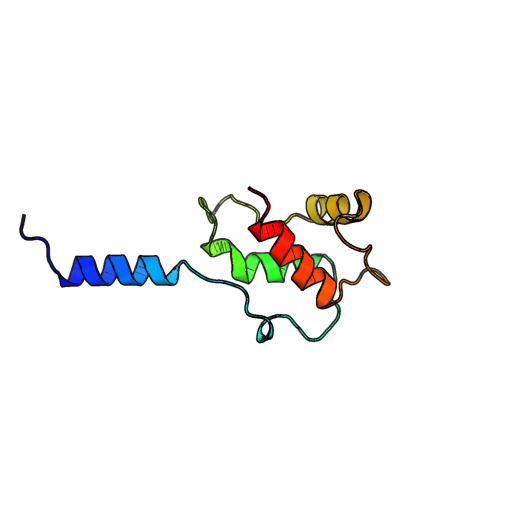201 -3.965 1.00 96.81 85 VAL A O 1
ATOM 694 N N . LEU A 1 86 ? -6.139 -4.895 -3.579 1.00 95.38 86 LEU A N 1
ATOM 695 C CA . LEU A 1 86 ? -6.643 -4.974 -4.949 1.00 95.38 86 LEU A CA 1
ATOM 696 C C . LEU A 1 86 ? -7.243 -3.638 -5.413 1.00 95.38 86 LEU A C 1
ATOM 698 O O . LEU A 1 86 ? -6.927 -3.150 -6.497 1.00 95.38 86 LEU A O 1
ATOM 702 N N . LEU A 1 87 ? -8.052 -2.998 -4.568 1.00 96.19 87 LEU A N 1
ATOM 703 C CA . LEU A 1 87 ? -8.619 -1.689 -4.875 1.00 96.19 87 LEU A CA 1
ATOM 704 C C . LEU A 1 87 ? -7.541 -0.599 -4.979 1.00 96.19 87 LEU A C 1
ATOM 706 O O . LEU A 1 87 ? -7.600 0.234 -5.879 1.00 96.19 87 LEU A O 1
ATOM 710 N N . LEU A 1 88 ? -6.523 -0.618 -4.115 1.00 96.31 88 LEU A N 1
ATOM 711 C CA . LEU A 1 88 ? -5.384 0.302 -4.204 1.00 96.31 88 LEU A CA 1
ATOM 712 C C . LEU A 1 88 ? -4.578 0.126 -5.497 1.00 96.31 88 LEU A C 1
ATOM 714 O O . LEU A 1 88 ? -4.107 1.125 -6.041 1.00 96.31 88 LEU A O 1
ATOM 718 N N . ILE A 1 89 ? -4.438 -1.104 -5.997 1.00 93.94 89 ILE A N 1
ATOM 719 C CA . ILE A 1 89 ? -3.810 -1.387 -7.296 1.00 93.94 89 ILE A CA 1
ATOM 720 C C . ILE A 1 89 ? -4.608 -0.724 -8.417 1.00 93.94 89 ILE A C 1
ATOM 722 O O . ILE A 1 89 ? -4.033 0.008 -9.221 1.00 93.94 89 ILE A O 1
ATOM 726 N N . PHE A 1 90 ? -5.933 -0.892 -8.433 1.00 93.31 90 PHE A N 1
ATOM 727 C CA . PHE A 1 90 ? -6.776 -0.226 -9.426 1.00 93.31 90 PHE A CA 1
ATOM 728 C C . PHE A 1 90 ? -6.700 1.293 -9.316 1.00 93.31 90 PHE A C 1
ATOM 730 O O . PHE A 1 90 ? -6.464 1.962 -10.319 1.00 93.31 90 PHE A O 1
ATOM 737 N N . ILE A 1 91 ? -6.821 1.850 -8.107 1.00 94.31 91 ILE A N 1
ATOM 738 C CA . ILE A 1 91 ? -6.664 3.293 -7.892 1.00 94.31 91 ILE A CA 1
ATOM 739 C C . ILE A 1 91 ? -5.321 3.767 -8.450 1.00 94.31 91 ILE A C 1
ATOM 741 O O . ILE A 1 91 ? -5.278 4.806 -9.095 1.00 94.31 91 ILE A O 1
ATOM 745 N N . TYR A 1 92 ? -4.233 3.021 -8.245 1.00 91.88 92 TYR A N 1
ATOM 746 C CA . TYR A 1 92 ? -2.926 3.374 -8.791 1.00 91.88 92 TYR A CA 1
ATOM 747 C C . TYR A 1 92 ? -2.887 3.329 -10.324 1.00 91.88 92 TYR A C 1
ATOM 749 O O . TYR A 1 92 ? -2.371 4.261 -10.929 1.00 91.88 92 TYR A O 1
ATOM 757 N N . TYR A 1 93 ? -3.448 2.302 -10.965 1.00 87.81 93 TYR A N 1
ATOM 758 C CA . TYR A 1 93 ? -3.483 2.217 -12.431 1.00 87.81 93 TYR A CA 1
ATOM 759 C C . TYR A 1 93 ? -4.327 3.311 -13.085 1.00 87.81 93 TYR A C 1
ATOM 761 O O . TYR A 1 93 ? -4.011 3.742 -14.191 1.00 87.81 93 TYR A O 1
ATOM 769 N N . TYR A 1 94 ? -5.364 3.785 -12.396 1.00 88.44 94 TYR A N 1
ATOM 770 C CA . TYR A 1 94 ? -6.236 4.851 -12.886 1.00 88.44 94 TYR A CA 1
ATOM 771 C C . TYR A 1 94 ? -5.889 6.238 -12.328 1.00 88.44 94 TYR A C 1
ATOM 773 O O . TYR A 1 94 ? -6.553 7.209 -12.687 1.00 88.44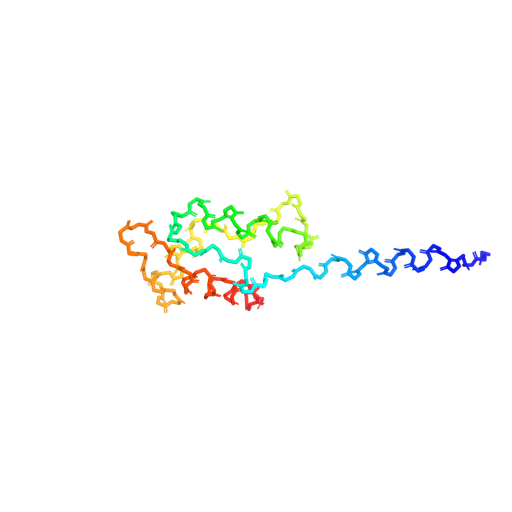 94 TYR A O 1
ATOM 781 N 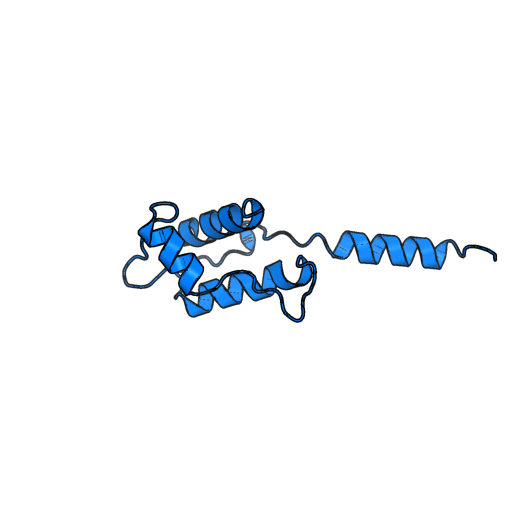N . LYS A 1 95 ? -4.860 6.369 -11.473 1.00 81.62 95 LYS A N 1
ATOM 782 C CA . LYS A 1 95 ? -4.325 7.681 -11.080 1.00 81.62 95 LYS A CA 1
ATOM 783 C C . LYS A 1 95 ? -3.492 8.198 -12.268 1.00 81.62 95 LYS A C 1
ATOM 785 O O . LYS A 1 95 ? -2.313 7.892 -12.427 1.00 81.62 95 LYS A O 1
ATOM 790 N N . GLY A 1 96 ? -4.128 8.934 -13.162 1.00 64.25 96 GLY A N 1
ATOM 791 C CA . GLY A 1 96 ? -3.513 9.504 -14.357 1.00 64.25 96 GLY A CA 1
ATOM 792 C C . GLY A 1 96 ? -4.250 10.760 -14.744 1.00 64.25 96 GLY A C 1
ATOM 793 O O . GLY A 1 96 ? -5.485 10.658 -14.897 1.00 64.25 96 GLY A O 1
#

pLDDT: mean 88.9, std 10.55, range [47.5, 98.38]